Protein AF-R7LNU9-F1 (afdb_monomer_lite)

Foldseek 3Di:
DAQAWEWWWWDDPDQETEIFTFRPPDADVPFTFTWADPLSVVVVQVVPADQQWHWDQDPVQRWIWIFGHDPNHTPDIDIFHWDFHQYPVGTDTTTGRSVVPPTTHTHDCVVPVPDPRHHYDDPVVRVVVVVVPPDD

Secondary structure (DSSP, 8-state):
-PPPBEEEEEESSSSEEEEEEE-TT-EETTEE--EE-HHHHHHHHHHH--SSEEEEEETTTTEEEEEEEETTEEEEEEEEEEEEEEETTEEEEEEE-GGGT--BEEE-HHHHTTSTT-EEE-HHHHHHHHHHTT--

Sequence (136 aa):
MDKIQEKAYFNIGNSEYYEGYHIKDERWNGWARPYFEKCIAELFVNNFATKDFQIVYDKYTDCYICKTLENDIVTATDIAEKKIINTKEGAKKVYDFGSIGWTWDDYTLDEIKNRENIHIITPDKLIEKDSINLDY

Structure (mmCIF, N/CA/C/O backbone):
data_AF-R7LNU9-F1
#
_entry.id   AF-R7LNU9-F1
#
loop_
_atom_site.group_PDB
_atom_site.id
_atom_site.type_symbol
_atom_site.label_atom_id
_atom_site.label_alt_id
_atom_site.label_comp_id
_atom_site.label_asym_id
_atom_site.label_entity_id
_atom_site.label_seq_id
_atom_site.pdbx_PDB_ins_code
_atom_site.Cartn_x
_atom_site.Cartn_y
_atom_site.Cartn_z
_atom_site.occupancy
_atom_site.B_iso_or_equiv
_atom_site.auth_seq_id
_atom_site.auth_comp_id
_atom_site.auth_asym_id
_atom_site.auth_atom_id
_atom_site.pdbx_PDB_model_num
ATOM 1 N N . MET A 1 1 ? -14.697 18.001 3.447 1.00 52.56 1 MET A N 1
ATOM 2 C CA . MET A 1 1 ? -14.598 17.293 4.738 1.00 52.56 1 MET A CA 1
ATOM 3 C C . MET A 1 1 ? -13.669 16.129 4.478 1.00 52.56 1 MET A C 1
ATOM 5 O O . MET A 1 1 ? -13.987 15.346 3.588 1.00 52.56 1 MET A O 1
ATOM 9 N N . ASP A 1 2 ? -12.506 16.081 5.123 1.00 68.94 2 ASP A N 1
ATOM 10 C CA . ASP A 1 2 ? -11.585 14.960 4.922 1.00 68.94 2 ASP A CA 1
ATOM 11 C C . ASP A 1 2 ? -12.268 13.680 5.397 1.00 68.94 2 ASP A C 1
ATOM 13 O O . ASP A 1 2 ? -12.811 13.631 6.503 1.00 68.94 2 ASP A O 1
ATOM 17 N N . LYS A 1 3 ? -12.317 12.669 4.527 1.00 85.62 3 LYS A N 1
ATOM 18 C CA . LYS A 1 3 ? -12.900 11.373 4.878 1.00 85.62 3 LYS A CA 1
ATOM 19 C C . LYS A 1 3 ? -12.023 10.729 5.943 1.00 85.62 3 LYS A C 1
ATOM 21 O O . LYS A 1 3 ? -10.804 10.782 5.825 1.00 85.62 3 LYS A O 1
ATOM 26 N N . ILE A 1 4 ? -12.646 10.130 6.954 1.00 91.25 4 ILE A N 1
ATOM 27 C CA . ILE A 1 4 ? -11.931 9.330 7.948 1.00 91.25 4 ILE A CA 1
ATOM 28 C C . ILE A 1 4 ? -11.544 8.013 7.283 1.00 91.25 4 ILE A C 1
ATOM 30 O O . ILE A 1 4 ? -12.404 7.322 6.735 1.00 91.25 4 ILE A O 1
ATOM 34 N N . GLN A 1 5 ? -10.265 7.669 7.328 1.00 94.69 5 GLN A N 1
ATOM 35 C CA . GLN A 1 5 ? -9.772 6.390 6.845 1.00 94.69 5 GLN A CA 1
ATOM 36 C C . GLN A 1 5 ? -9.977 5.317 7.922 1.00 94.69 5 GLN A C 1
ATOM 38 O O . GLN A 1 5 ? -9.663 5.516 9.101 1.00 94.69 5 GLN A O 1
ATOM 43 N N . GLU A 1 6 ? -10.521 4.175 7.513 1.00 96.06 6 GLU A N 1
ATOM 44 C CA . GLU A 1 6 ? -10.746 3.017 8.374 1.00 96.06 6 GLU A CA 1
ATOM 45 C C . GLU A 1 6 ? -9.518 2.112 8.365 1.00 96.06 6 GLU A C 1
ATOM 47 O O . GLU A 1 6 ? -8.886 1.923 7.326 1.00 96.06 6 GLU A O 1
ATOM 52 N N . LYS A 1 7 ? -9.181 1.569 9.537 1.00 96.94 7 LYS A N 1
ATOM 53 C CA . LYS A 1 7 ? -8.153 0.538 9.673 1.00 96.94 7 LYS A CA 1
ATOM 54 C C . LYS A 1 7 ? -8.698 -0.785 9.141 1.00 96.94 7 LYS A C 1
ATOM 56 O O . LYS A 1 7 ? -9.815 -1.164 9.495 1.00 96.94 7 LYS A O 1
ATOM 61 N N . ALA A 1 8 ? -7.894 -1.489 8.357 1.00 97.12 8 ALA A N 1
ATOM 62 C CA . ALA A 1 8 ? -8.191 -2.829 7.869 1.00 97.12 8 ALA A CA 1
ATOM 63 C C . ALA A 1 8 ? -6.900 -3.643 7.706 1.00 97.12 8 ALA A C 1
ATOM 65 O O . ALA A 1 8 ? -5.791 -3.116 7.830 1.00 97.12 8 ALA A O 1
ATOM 66 N N . TYR A 1 9 ? -7.061 -4.933 7.432 1.00 96.62 9 TYR A N 1
ATOM 67 C CA . TYR A 1 9 ? -5.976 -5.861 7.144 1.00 96.62 9 TYR A CA 1
ATOM 68 C C . TYR A 1 9 ? -6.027 -6.258 5.678 1.00 96.62 9 TYR A C 1
ATOM 70 O O . TYR A 1 9 ? -7.010 -6.850 5.237 1.00 96.62 9 TYR A O 1
ATOM 78 N N . PHE A 1 10 ? -4.976 -5.933 4.933 1.00 96.06 10 PHE A N 1
ATOM 79 C CA . PHE A 1 10 ? -4.937 -6.122 3.491 1.00 96.06 10 PHE A CA 1
ATOM 80 C C . PHE A 1 10 ? -4.156 -7.374 3.106 1.00 96.06 10 PHE A C 1
ATOM 82 O O . PHE A 1 10 ? -3.124 -7.680 3.706 1.00 96.06 10 PHE A O 1
ATOM 89 N N . ASN A 1 11 ? -4.633 -8.078 2.084 1.00 93.25 11 ASN A N 1
ATOM 90 C CA . ASN A 1 11 ? -4.026 -9.298 1.564 1.00 93.25 11 ASN A CA 1
ATOM 91 C C . ASN A 1 11 ? -4.119 -9.335 0.033 1.00 93.25 11 ASN A C 1
ATOM 93 O O . ASN A 1 11 ? -5.080 -8.836 -0.551 1.00 93.25 11 ASN A O 1
ATOM 97 N N . ILE A 1 12 ? -3.121 -9.947 -0.607 1.00 88.81 12 ILE A N 1
ATOM 98 C CA . ILE A 1 12 ? -3.083 -10.160 -2.065 1.00 88.81 12 ILE A CA 1
ATOM 99 C C . ILE A 1 12 ? -2.799 -11.618 -2.422 1.00 88.81 12 ILE A C 1
ATOM 101 O O . ILE A 1 12 ? -2.005 -11.923 -3.308 1.00 88.81 12 ILE A O 1
ATOM 105 N N . GLY A 1 13 ? -3.446 -12.538 -1.704 1.00 83.62 13 GLY A N 1
ATOM 106 C CA . GLY A 1 13 ? -3.394 -13.972 -1.989 1.00 83.62 13 GLY A CA 1
ATOM 107 C C . GLY A 1 13 ? -2.210 -14.715 -1.366 1.00 83.62 13 GLY A C 1
ATOM 108 O O . GLY A 1 13 ? -1.943 -15.851 -1.752 1.00 83.62 13 GLY A O 1
ATOM 109 N N . ASN A 1 14 ? -1.505 -14.110 -0.405 1.00 84.38 14 ASN A N 1
ATOM 110 C CA . ASN A 1 14 ? -0.480 -14.781 0.403 1.00 84.38 14 ASN A CA 1
ATOM 111 C C . ASN A 1 14 ? -0.997 -15.077 1.831 1.00 84.38 14 ASN A C 1
ATOM 113 O O . ASN A 1 14 ? -2.167 -14.858 2.140 1.00 84.38 14 ASN A O 1
ATOM 117 N N . SER A 1 15 ? -0.149 -15.600 2.720 1.00 85.75 15 SER A N 1
ATOM 118 C CA . SER A 1 15 ? -0.516 -15.853 4.127 1.00 85.75 15 SER A CA 1
ATOM 119 C C . SER A 1 15 ? -0.453 -14.606 5.019 1.00 85.75 15 SER A C 1
ATOM 121 O O . SER A 1 15 ? -0.783 -14.683 6.205 1.00 85.75 15 SER A O 1
ATOM 123 N N . GLU A 1 16 ? 0.004 -13.472 4.487 1.00 90.81 16 GLU A N 1
ATOM 124 C CA . GLU A 1 16 ? 0.298 -12.260 5.248 1.00 90.81 16 GLU A CA 1
ATOM 125 C C . GLU A 1 16 ? -0.838 -11.241 5.138 1.00 90.81 16 GLU A C 1
ATOM 127 O O . GLU A 1 16 ? -1.375 -10.970 4.066 1.00 90.81 16 GLU A O 1
ATOM 132 N N . TYR A 1 17 ? -1.210 -10.671 6.277 1.00 94.12 17 TYR A N 1
ATOM 133 C CA . TYR A 1 17 ? -2.277 -9.689 6.395 1.00 94.12 17 TYR A CA 1
ATOM 134 C C . TYR A 1 17 ? -1.680 -8.421 6.986 1.00 94.12 17 TYR A C 1
ATOM 136 O O . TYR A 1 17 ? -1.311 -8.390 8.163 1.00 94.12 17 TYR A O 1
ATOM 144 N N . TYR A 1 18 ? -1.558 -7.393 6.157 1.00 95.12 18 TYR A N 1
ATO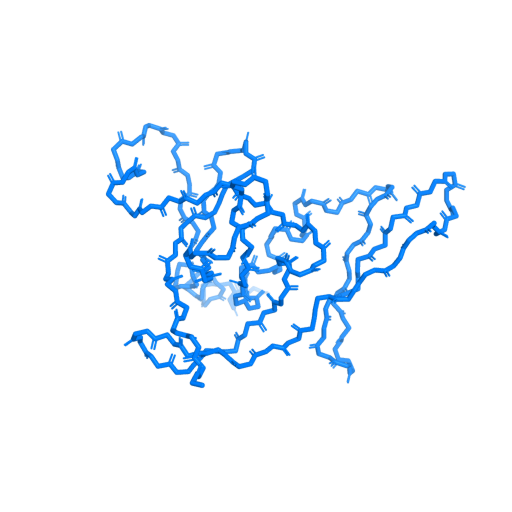M 145 C CA . TYR A 1 18 ? -0.854 -6.164 6.494 1.00 95.12 18 TYR A CA 1
ATOM 146 C C . TYR A 1 18 ? -1.834 -5.131 7.032 1.00 95.12 18 TYR A C 1
ATOM 148 O O . TYR A 1 18 ? -2.805 -4.787 6.359 1.00 95.12 18 TYR A O 1
ATOM 156 N N . GLU A 1 19 ? -1.591 -4.623 8.236 1.00 96.62 19 GLU A N 1
ATOM 157 C CA . GLU A 1 19 ? -2.374 -3.514 8.774 1.00 96.62 19 GLU A CA 1
ATOM 158 C C . GLU A 1 19 ? -2.149 -2.245 7.946 1.00 96.62 19 GLU A C 1
ATOM 160 O O . GLU A 1 19 ? -1.017 -1.836 7.683 1.00 96.62 19 GLU A O 1
ATOM 165 N N . GLY A 1 20 ? -3.238 -1.591 7.564 1.00 97.00 20 GLY A N 1
ATOM 166 C CA . GLY A 1 20 ? -3.193 -0.300 6.898 1.00 97.00 20 GLY A CA 1
ATOM 167 C C . GLY A 1 20 ? -4.512 0.439 7.039 1.00 97.00 20 GLY A C 1
ATOM 168 O O . GLY A 1 20 ? -5.356 0.110 7.876 1.00 97.00 20 GLY A O 1
ATOM 169 N N . TYR A 1 21 ? -4.717 1.403 6.153 1.00 97.50 21 TYR A N 1
ATOM 170 C CA . TYR A 1 21 ? -5.894 2.254 6.156 1.00 97.50 21 TYR A CA 1
ATOM 171 C C . TYR A 1 21 ? -6.502 2.370 4.762 1.00 97.50 21 TYR A C 1
ATOM 173 O O . TYR A 1 21 ? -5.791 2.291 3.771 1.00 97.50 21 TYR A O 1
ATOM 181 N N . HIS A 1 22 ? -7.804 2.602 4.656 1.00 96.56 22 HIS A N 1
ATOM 182 C CA . HIS A 1 22 ? -8.459 2.902 3.380 1.00 96.56 22 HIS A CA 1
ATOM 183 C C . HIS A 1 22 ? -9.710 3.753 3.587 1.00 96.56 22 HIS A C 1
ATOM 185 O O . HIS A 1 22 ? -10.217 3.900 4.700 1.00 96.56 22 HIS A O 1
ATOM 191 N N . ILE A 1 23 ? -10.231 4.312 2.500 1.00 94.88 23 ILE A N 1
ATOM 192 C CA . ILE A 1 23 ? -11.573 4.889 2.486 1.00 94.88 23 ILE A CA 1
ATOM 193 C C . ILE A 1 23 ? -12.529 3.768 2.071 1.00 94.88 23 ILE A C 1
ATOM 195 O O . ILE A 1 23 ? -12.493 3.323 0.926 1.00 94.88 23 ILE A O 1
ATOM 199 N N . LYS A 1 24 ? -13.378 3.306 2.994 1.00 91.44 24 LYS A N 1
ATOM 200 C CA . LYS A 1 24 ? -14.216 2.106 2.822 1.00 91.44 24 LYS A CA 1
ATOM 201 C C . LYS A 1 24 ? -15.067 2.094 1.549 1.00 91.44 24 LYS A C 1
ATOM 203 O O . LYS A 1 24 ? -15.180 1.055 0.896 1.00 91.44 24 LYS A O 1
ATOM 208 N N . ASP A 1 25 ? -15.610 3.257 1.199 1.00 91.25 25 ASP A N 1
ATOM 209 C CA . ASP A 1 25 ? -16.494 3.441 0.044 1.00 91.25 25 ASP A CA 1
ATOM 210 C C . ASP A 1 25 ? -15.739 3.767 -1.259 1.00 91.25 25 ASP A C 1
ATOM 212 O O . ASP A 1 25 ? -16.347 3.816 -2.327 1.00 91.25 25 ASP A O 1
ATOM 216 N N . GLU A 1 26 ? -14.422 3.999 -1.210 1.00 92.81 26 GLU A N 1
ATOM 217 C CA . GLU A 1 26 ? -13.603 4.254 -2.402 1.00 92.81 26 GLU A CA 1
ATOM 218 C C . GLU A 1 26 ? -12.814 3.010 -2.787 1.00 92.81 26 GLU A C 1
ATOM 220 O O . GLU A 1 26 ? -11.684 2.775 -2.352 1.00 92.81 26 GLU A O 1
ATOM 225 N N . ARG A 1 27 ? -13.434 2.219 -3.656 1.00 94.25 27 ARG A N 1
ATOM 226 C CA . ARG A 1 27 ? -12.883 0.969 -4.171 1.00 94.25 27 ARG A CA 1
ATOM 227 C C . ARG A 1 27 ? -12.612 1.064 -5.661 1.00 94.25 27 ARG A C 1
ATOM 229 O O . ARG A 1 27 ? -13.290 1.794 -6.382 1.00 94.25 27 ARG A O 1
ATOM 236 N N . TRP A 1 28 ? -11.647 0.286 -6.126 1.00 93.44 28 TRP A N 1
ATOM 237 C CA . TRP A 1 28 ? -11.379 0.092 -7.545 1.00 93.44 28 TRP A CA 1
ATOM 238 C C . TRP A 1 28 ? -11.821 -1.314 -7.929 1.00 93.44 28 TRP A C 1
ATOM 240 O O . TRP A 1 28 ? -11.258 -2.284 -7.436 1.00 93.44 28 TRP A O 1
ATOM 250 N N . ASN A 1 29 ? -12.864 -1.438 -8.754 1.00 92.69 29 ASN A N 1
ATOM 251 C CA . ASN A 1 29 ? -13.430 -2.736 -9.155 1.00 92.69 29 ASN A CA 1
ATOM 252 C C . ASN A 1 29 ? -13.745 -3.686 -7.975 1.00 92.69 29 ASN A C 1
ATOM 254 O O . ASN A 1 29 ? -13.641 -4.900 -8.101 1.00 92.69 29 ASN A O 1
ATOM 258 N N . GLY A 1 30 ? -14.145 -3.129 -6.826 1.00 93.19 30 GLY A N 1
ATOM 259 C CA . GLY A 1 30 ? -14.454 -3.888 -5.606 1.00 93.19 30 GLY A CA 1
ATOM 260 C C . GLY A 1 30 ? -13.278 -4.060 -4.639 1.00 93.19 30 GLY A C 1
ATOM 261 O O . GLY A 1 30 ? -13.509 -4.317 -3.458 1.00 93.19 30 GLY A O 1
ATOM 262 N N . TRP A 1 31 ? -12.045 -3.813 -5.076 1.00 95.56 31 TRP A N 1
ATOM 263 C CA . TRP A 1 31 ? -10.855 -3.896 -4.229 1.00 95.56 31 TRP A CA 1
ATOM 264 C C . TRP A 1 31 ? -10.580 -2.598 -3.478 1.00 95.56 31 TRP A C 1
ATOM 266 O O . TRP A 1 31 ? -10.859 -1.495 -3.963 1.00 95.56 31 TRP A O 1
ATOM 276 N N . ALA A 1 32 ? -10.023 -2.728 -2.279 1.00 96.56 32 ALA A N 1
ATOM 277 C CA . ALA A 1 32 ? -9.666 -1.590 -1.455 1.00 96.56 32 ALA A CA 1
ATOM 278 C C . ALA A 1 32 ? -8.418 -0.880 -1.989 1.00 96.56 32 ALA A C 1
ATOM 280 O O . ALA A 1 32 ? -7.567 -1.480 -2.641 1.00 96.56 32 ALA A O 1
ATOM 281 N N . ARG A 1 33 ? -8.313 0.417 -1.689 1.00 96.25 33 ARG A N 1
ATOM 282 C CA . ARG A 1 33 ? -7.184 1.283 -2.050 1.00 96.25 33 ARG A CA 1
ATOM 283 C C . ARG A 1 33 ? -6.411 1.644 -0.776 1.00 96.25 33 ARG A C 1
ATOM 285 O O . ARG A 1 33 ? -6.798 2.600 -0.099 1.00 96.25 33 ARG A O 1
ATOM 292 N N . PRO A 1 34 ? -5.394 0.852 -0.402 1.00 96.69 34 PRO A N 1
ATOM 293 C CA . PRO A 1 34 ? -4.740 0.962 0.887 1.00 96.69 34 PRO A CA 1
ATOM 294 C C . PRO A 1 34 ? -3.734 2.114 0.969 1.00 96.69 34 PRO A C 1
ATOM 296 O O . PRO A 1 34 ? -3.050 2.475 0.009 1.00 96.69 34 PRO A O 1
ATOM 299 N N . TYR A 1 35 ? -3.598 2.612 2.188 1.00 97.12 35 TYR A N 1
ATOM 300 C CA . TYR A 1 35 ? -2.524 3.454 2.676 1.00 97.12 35 TYR A CA 1
ATOM 301 C C . TYR A 1 35 ? -1.768 2.693 3.760 1.00 97.12 35 TYR A C 1
ATOM 303 O O . TYR A 1 35 ? -2.390 2.115 4.655 1.00 97.12 35 TYR A O 1
ATOM 311 N N . PHE A 1 36 ? -0.441 2.748 3.737 1.00 96.88 36 PHE A N 1
ATOM 312 C CA . PHE A 1 36 ? 0.386 2.010 4.693 1.00 96.88 36 PHE A CA 1
ATOM 313 C C . PHE A 1 36 ? 1.342 2.920 5.454 1.00 96.88 36 PHE A C 1
ATOM 315 O O . PHE A 1 36 ? 1.911 3.853 4.886 1.00 96.88 36 PHE A O 1
ATOM 322 N N . GLU A 1 37 ? 1.539 2.644 6.743 1.00 96.56 37 GLU A N 1
ATOM 323 C CA . GLU A 1 37 ? 2.647 3.230 7.502 1.00 96.56 37 GLU A CA 1
ATOM 324 C C . GLU A 1 37 ? 3.993 2.717 6.961 1.00 96.56 37 GLU A C 1
ATOM 326 O O . GLU A 1 37 ? 4.065 1.646 6.355 1.00 96.56 37 GLU A O 1
ATOM 331 N N . LYS A 1 38 ? 5.075 3.479 7.181 1.00 95.19 38 LYS A N 1
ATOM 332 C CA . LYS A 1 38 ? 6.391 3.196 6.579 1.00 95.19 38 LYS A CA 1
ATOM 333 C C . LYS A 1 38 ? 6.888 1.773 6.857 1.00 95.19 38 LYS A C 1
ATOM 335 O O . LYS A 1 38 ? 7.301 1.094 5.928 1.00 95.19 38 LYS A O 1
ATOM 340 N N . CYS A 1 39 ? 6.812 1.326 8.110 1.00 93.06 39 CYS A N 1
ATOM 341 C CA . CYS A 1 39 ? 7.298 0.007 8.519 1.00 93.06 39 CYS A CA 1
ATOM 342 C C . CYS A 1 39 ? 6.555 -1.141 7.817 1.00 93.06 39 CYS A C 1
ATOM 344 O O . CYS A 1 39 ? 7.160 -2.146 7.463 1.00 93.06 39 CYS A O 1
ATOM 346 N N . ILE A 1 40 ? 5.254 -0.975 7.561 1.00 94.81 40 ILE A N 1
ATOM 347 C CA . ILE A 1 40 ? 4.460 -1.942 6.799 1.00 94.81 40 ILE A CA 1
ATOM 348 C C . ILE A 1 40 ? 4.849 -1.893 5.320 1.00 94.81 40 ILE A C 1
ATOM 350 O O . ILE A 1 40 ? 5.070 -2.940 4.713 1.00 94.81 40 ILE A O 1
ATOM 354 N N . ALA A 1 41 ? 4.982 -0.684 4.762 1.00 93.75 41 ALA A N 1
ATOM 355 C CA . ALA A 1 41 ? 5.410 -0.481 3.381 1.00 93.75 41 ALA A CA 1
ATOM 356 C C . ALA A 1 41 ? 6.770 -1.126 3.092 1.00 93.75 41 ALA A C 1
ATOM 358 O O . ALA A 1 41 ? 6.907 -1.833 2.101 1.00 93.75 41 ALA A O 1
ATOM 359 N N . GLU A 1 42 ? 7.757 -0.955 3.971 1.00 91.56 42 GLU A N 1
ATOM 360 C CA . GLU A 1 42 ? 9.091 -1.549 3.812 1.00 91.56 42 GLU A CA 1
ATOM 361 C C . GLU A 1 42 ? 9.061 -3.081 3.749 1.00 91.56 42 GLU A C 1
ATOM 363 O O . GLU A 1 42 ? 9.795 -3.665 2.952 1.00 91.56 42 GLU A O 1
ATOM 368 N N . LEU A 1 43 ? 8.191 -3.740 4.519 1.00 88.88 43 LEU A N 1
ATOM 369 C CA . LEU A 1 43 ? 8.085 -5.200 4.494 1.00 88.88 43 LEU A CA 1
ATOM 370 C C . LEU A 1 43 ? 7.572 -5.722 3.163 1.00 88.88 43 LEU A C 1
ATOM 372 O O . LEU A 1 43 ? 8.213 -6.568 2.540 1.00 88.88 43 LEU A O 1
ATOM 376 N N . PHE A 1 44 ? 6.417 -5.231 2.718 1.00 82.75 44 PHE A N 1
ATOM 377 C CA . PHE A 1 44 ? 5.833 -5.779 1.504 1.00 82.75 44 PHE A CA 1
ATOM 378 C C . PHE A 1 44 ? 6.599 -5.319 0.261 1.00 82.75 44 PHE A C 1
ATOM 380 O O . PHE A 1 44 ? 6.697 -6.075 -0.697 1.00 82.75 44 PHE A O 1
ATOM 387 N N . VAL A 1 45 ? 7.216 -4.132 0.274 1.00 87.00 45 VAL A N 1
ATOM 388 C CA . VAL A 1 45 ? 8.101 -3.690 -0.814 1.00 87.00 45 VAL A CA 1
ATOM 389 C C . VAL A 1 45 ? 9.226 -4.696 -1.048 1.00 87.00 45 VAL A C 1
ATOM 391 O O . VAL A 1 45 ? 9.478 -5.061 -2.195 1.00 87.00 45 VAL A O 1
ATOM 394 N N . ASN A 1 46 ? 9.840 -5.211 0.020 1.00 81.69 46 ASN A N 1
ATOM 395 C CA . ASN A 1 46 ? 10.865 -6.247 -0.094 1.00 81.69 46 ASN A CA 1
ATOM 396 C C . ASN A 1 46 ? 10.306 -7.577 -0.625 1.00 81.69 46 ASN A C 1
ATOM 398 O O . ASN A 1 46 ? 10.995 -8.271 -1.367 1.00 81.69 46 ASN A O 1
ATOM 402 N N . ASN A 1 47 ? 9.063 -7.919 -0.277 1.00 83.62 47 ASN A N 1
ATOM 403 C CA . ASN A 1 47 ? 8.426 -9.167 -0.704 1.00 83.62 47 ASN A CA 1
ATOM 404 C C . ASN A 1 47 ? 7.925 -9.132 -2.159 1.00 83.62 47 ASN A C 1
ATOM 406 O O . ASN A 1 47 ? 7.874 -10.176 -2.808 1.00 83.62 47 ASN A O 1
ATOM 410 N N . PHE A 1 48 ? 7.535 -7.959 -2.666 1.00 85.19 48 PHE A N 1
ATOM 411 C CA . PHE A 1 48 ? 6.919 -7.798 -3.990 1.00 85.19 48 PHE A CA 1
ATOM 412 C C . PHE A 1 48 ? 7.855 -7.219 -5.052 1.00 85.19 48 PHE A C 1
ATOM 414 O O . PHE A 1 48 ? 7.517 -7.248 -6.236 1.00 85.19 48 PHE A O 1
ATOM 421 N N . ALA A 1 49 ? 9.030 -6.716 -4.670 1.00 88.12 49 ALA A N 1
ATOM 422 C CA . ALA A 1 49 ? 10.042 -6.315 -5.634 1.00 88.12 49 ALA A CA 1
ATOM 423 C C . ALA A 1 49 ? 10.577 -7.539 -6.400 1.00 88.12 49 ALA A C 1
ATOM 425 O O . ALA A 1 49 ? 11.038 -8.523 -5.824 1.00 88.12 49 ALA A O 1
ATOM 426 N N . THR A 1 50 ? 10.547 -7.458 -7.725 1.00 90.69 50 THR A N 1
ATOM 427 C CA . THR A 1 50 ? 11.074 -8.463 -8.651 1.00 90.69 50 THR A CA 1
ATOM 428 C C . THR A 1 50 ? 12.005 -7.802 -9.669 1.00 90.69 50 THR A C 1
ATOM 430 O O . THR A 1 50 ? 12.214 -6.587 -9.651 1.00 90.69 50 THR A O 1
ATOM 433 N N . LYS A 1 51 ? 12.580 -8.592 -10.585 1.00 90.50 51 LYS A N 1
ATOM 434 C CA . LYS A 1 51 ? 13.388 -8.047 -11.687 1.00 90.50 51 LYS A CA 1
ATOM 435 C C . LYS A 1 51 ? 12.576 -7.068 -12.550 1.00 90.50 51 LYS A C 1
ATOM 437 O O . LYS A 1 51 ? 13.069 -5.986 -12.864 1.00 90.50 51 LYS A O 1
ATOM 442 N N . ASP A 1 52 ? 11.346 -7.452 -12.879 1.00 93.88 52 ASP A N 1
ATOM 443 C CA . ASP A 1 52 ? 10.471 -6.722 -13.802 1.00 93.88 52 ASP A CA 1
ATOM 444 C C . ASP A 1 52 ? 9.619 -5.664 -13.087 1.00 93.88 52 ASP A C 1
ATOM 446 O O . ASP A 1 52 ? 8.948 -4.851 -13.720 1.00 93.88 52 ASP A O 1
ATOM 450 N N . PHE A 1 53 ? 9.657 -5.641 -11.755 1.00 92.31 53 PHE A N 1
ATOM 451 C CA . PHE A 1 53 ? 8.903 -4.691 -10.959 1.00 92.31 53 PHE A CA 1
ATOM 452 C C . PHE A 1 53 ? 9.695 -4.247 -9.733 1.00 92.31 53 PHE A C 1
ATOM 454 O O . PHE A 1 53 ? 9.827 -4.973 -8.752 1.00 92.31 53 PHE A O 1
ATOM 461 N N . GLN A 1 54 ? 10.247 -3.042 -9.797 1.00 93.88 54 GLN A N 1
ATOM 462 C CA . GLN A 1 54 ? 11.144 -2.509 -8.779 1.00 93.88 54 GLN A CA 1
ATOM 463 C C . GLN A 1 54 ? 10.425 -1.474 -7.931 1.00 93.88 54 GLN A C 1
ATOM 465 O O . GLN A 1 54 ? 9.727 -0.613 -8.459 1.00 93.88 54 GLN A O 1
ATOM 470 N N . ILE A 1 55 ? 10.649 -1.500 -6.622 1.00 93.88 55 ILE A N 1
ATOM 471 C CA . ILE A 1 55 ? 10.094 -0.502 -5.712 1.00 93.88 55 ILE A CA 1
ATOM 472 C C . ILE A 1 55 ? 11.215 -0.016 -4.808 1.00 93.88 55 ILE A C 1
ATOM 474 O O . ILE A 1 55 ? 11.887 -0.811 -4.155 1.00 93.88 55 ILE A O 1
ATOM 478 N N . VAL A 1 56 ? 11.441 1.294 -4.791 1.00 92.69 56 VAL A N 1
ATOM 479 C CA . VAL A 1 56 ? 12.545 1.904 -4.045 1.00 92.69 56 VAL A CA 1
ATOM 480 C C . VAL A 1 56 ? 12.022 3.083 -3.246 1.00 92.69 56 VAL A C 1
ATOM 482 O O . VAL A 1 56 ? 11.306 3.930 -3.776 1.00 92.69 56 VAL A O 1
ATOM 485 N N . TYR A 1 57 ? 12.403 3.156 -1.974 1.00 95.00 57 TYR A N 1
ATOM 486 C CA . TYR A 1 57 ? 12.136 4.329 -1.151 1.00 95.00 57 TYR A CA 1
ATOM 487 C C . TYR A 1 57 ? 13.143 5.443 -1.458 1.00 95.00 57 TYR A C 1
ATOM 489 O O . TYR A 1 57 ? 14.355 5.249 -1.317 1.00 95.00 57 TYR A O 1
ATOM 497 N N . ASP A 1 58 ? 12.650 6.622 -1.833 1.00 95.38 58 ASP A N 1
ATOM 498 C CA . ASP A 1 58 ? 13.470 7.822 -1.975 1.00 95.38 58 ASP A CA 1
ATOM 499 C C . ASP A 1 58 ? 13.404 8.670 -0.700 1.00 95.38 58 ASP A C 1
ATOM 501 O O . ASP A 1 58 ? 12.418 9.347 -0.405 1.00 95.38 58 ASP A O 1
ATOM 505 N N . LYS A 1 59 ? 14.507 8.677 0.051 1.00 93.88 59 LYS A N 1
ATOM 506 C CA . LYS A 1 59 ? 14.635 9.452 1.291 1.00 93.88 59 LYS A CA 1
ATOM 507 C C . LYS A 1 59 ? 14.627 10.970 1.084 1.00 93.88 59 LYS A C 1
ATOM 509 O O . LYS A 1 59 ? 14.378 11.688 2.048 1.00 93.88 59 LYS A O 1
ATOM 514 N N . TYR A 1 60 ? 14.951 11.467 -0.113 1.00 94.19 60 TYR A N 1
ATOM 515 C CA . TYR A 1 60 ? 15.034 12.909 -0.372 1.00 94.19 60 TYR A CA 1
ATOM 516 C C . TYR A 1 60 ? 13.656 13.522 -0.603 1.00 94.19 60 TYR A C 1
ATOM 518 O O . TYR A 1 60 ? 13.405 14.646 -0.170 1.00 94.19 60 TYR A O 1
ATOM 526 N N . THR A 1 61 ? 12.764 12.773 -1.249 1.00 93.19 61 THR A N 1
ATOM 527 C CA . THR A 1 61 ? 11.381 13.190 -1.516 1.00 93.19 61 THR A CA 1
ATOM 528 C C . THR A 1 61 ? 10.356 12.537 -0.581 1.00 93.19 61 THR A C 1
ATOM 530 O O . THR A 1 61 ? 9.205 12.963 -0.557 1.00 93.19 61 THR A O 1
ATOM 533 N N . ASP A 1 62 ? 10.778 11.583 0.262 1.00 95.81 62 ASP A N 1
ATOM 534 C CA . ASP A 1 62 ? 9.946 10.876 1.250 1.00 95.81 62 ASP A CA 1
ATOM 535 C C . ASP A 1 62 ? 8.742 10.185 0.583 1.00 95.81 62 ASP A C 1
ATOM 537 O O . ASP A 1 62 ? 7.592 10.379 0.986 1.00 95.81 62 ASP A O 1
ATOM 541 N N . CYS A 1 63 ? 9.019 9.395 -0.460 1.00 96.38 63 CYS A N 1
ATOM 542 C CA . CYS A 1 63 ? 8.042 8.629 -1.241 1.00 96.38 63 CYS A CA 1
ATOM 543 C C . CYS A 1 63 ? 8.604 7.261 -1.670 1.00 96.38 63 CYS A C 1
ATOM 545 O O . CYS A 1 63 ? 9.803 6.999 -1.538 1.00 96.38 63 CYS A O 1
ATOM 547 N N . TYR A 1 64 ? 7.744 6.392 -2.205 1.00 96.62 64 TYR A N 1
ATOM 548 C CA . TYR A 1 64 ? 8.182 5.182 -2.908 1.00 96.62 64 TYR A CA 1
ATOM 549 C C . TYR A 1 64 ? 8.024 5.358 -4.414 1.00 96.62 64 TYR A C 1
ATOM 551 O O . TYR A 1 64 ? 6.969 5.777 -4.889 1.00 96.62 64 TYR A O 1
ATOM 559 N N . ILE A 1 65 ? 9.062 4.988 -5.156 1.00 95.94 65 ILE A N 1
ATOM 560 C CA . ILE A 1 65 ? 9.086 4.973 -6.616 1.00 95.94 65 ILE A CA 1
ATOM 561 C C . ILE A 1 65 ? 8.917 3.521 -7.062 1.00 95.94 65 ILE A C 1
ATOM 563 O O . ILE A 1 65 ? 9.800 2.696 -6.819 1.00 95.94 65 ILE A O 1
ATOM 567 N N . CYS A 1 66 ? 7.797 3.222 -7.713 1.00 95.38 66 CYS A N 1
ATOM 568 C CA . CYS A 1 66 ? 7.486 1.916 -8.287 1.00 95.38 66 CYS A CA 1
ATOM 569 C C . CYS A 1 66 ? 7.753 1.962 -9.793 1.00 95.38 66 CYS A C 1
ATOM 571 O O . CYS A 1 66 ? 7.263 2.856 -10.477 1.00 95.38 66 CYS A O 1
ATOM 573 N N . LYS A 1 67 ? 8.534 1.025 -10.323 1.00 95.75 67 LYS A N 1
ATOM 574 C CA . LYS A 1 67 ? 8.887 0.946 -11.742 1.00 95.75 67 LYS A CA 1
ATOM 575 C C . LYS A 1 67 ? 8.496 -0.409 -12.291 1.00 95.75 67 LYS A C 1
ATOM 577 O O . LYS A 1 67 ? 8.878 -1.427 -11.722 1.00 95.75 67 LYS A O 1
ATOM 582 N N . THR A 1 68 ? 7.828 -0.399 -13.435 1.00 95.44 68 THR A N 1
ATOM 583 C CA . THR A 1 68 ? 7.605 -1.605 -14.237 1.00 95.44 68 THR A CA 1
ATOM 584 C C . THR A 1 68 ? 8.622 -1.624 -15.366 1.00 95.44 68 THR A C 1
ATOM 586 O O . THR A 1 68 ? 8.860 -0.592 -16.003 1.00 95.44 68 THR A O 1
ATOM 589 N N . LEU A 1 69 ? 9.256 -2.773 -15.571 1.00 96.31 69 LEU A N 1
ATOM 590 C CA . LEU A 1 69 ? 10.278 -2.984 -16.580 1.00 96.31 69 LEU A CA 1
ATOM 591 C C . LEU A 1 69 ? 9.841 -4.092 -17.538 1.00 96.31 69 LEU A C 1
ATOM 593 O O . LEU A 1 69 ? 9.349 -5.134 -17.120 1.00 96.31 69 LEU A O 1
ATOM 597 N N . GLU A 1 70 ? 10.099 -3.888 -18.825 1.00 95.94 70 GLU A N 1
ATOM 598 C CA . GLU A 1 70 ? 10.008 -4.924 -19.853 1.00 95.94 70 GLU A CA 1
ATOM 599 C C . GLU A 1 70 ? 11.354 -4.994 -20.573 1.00 95.94 70 GLU A C 1
ATOM 601 O O . GLU A 1 70 ? 11.835 -3.990 -21.099 1.00 95.94 70 GLU A O 1
ATOM 606 N N . ASN A 1 71 ? 11.990 -6.169 -20.586 1.00 93.88 71 ASN A N 1
ATOM 607 C CA . ASN A 1 71 ? 13.329 -6.357 -21.163 1.00 93.88 71 ASN A CA 1
ATOM 608 C C . ASN A 1 71 ? 14.366 -5.347 -20.631 1.00 93.88 71 ASN A C 1
ATOM 610 O O . ASN A 1 71 ? 15.122 -4.759 -21.402 1.00 93.88 71 ASN A O 1
ATOM 614 N N . ASP A 1 72 ? 14.376 -5.133 -19.311 1.00 93.19 72 ASP A N 1
ATOM 615 C CA . ASP A 1 72 ? 15.272 -4.199 -18.612 1.00 93.19 72 ASP A CA 1
ATOM 616 C C . ASP A 1 72 ? 15.072 -2.706 -18.982 1.00 93.19 72 ASP A C 1
ATOM 618 O O . ASP A 1 72 ? 15.863 -1.847 -18.583 1.00 93.19 72 ASP A O 1
ATOM 622 N N . ILE A 1 73 ? 13.986 -2.365 -19.686 1.00 95.50 73 ILE A N 1
ATOM 623 C CA . ILE A 1 73 ? 13.589 -0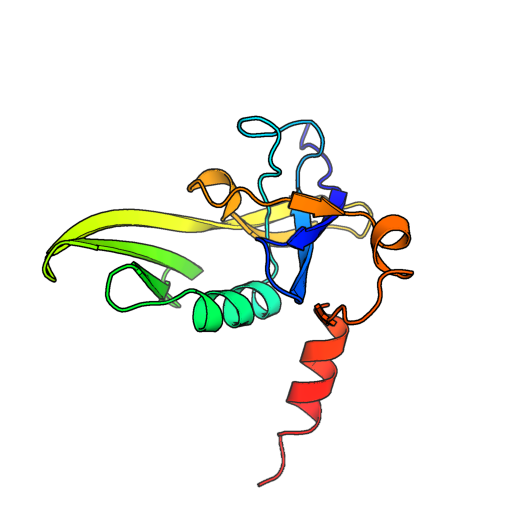.989 -20.016 1.00 95.50 73 ILE A CA 1
ATOM 624 C C . ILE A 1 73 ? 12.397 -0.589 -19.150 1.00 95.50 73 ILE A C 1
ATOM 626 O O . ILE A 1 73 ? 11.402 -1.303 -19.093 1.00 95.50 73 ILE A O 1
ATOM 630 N N . VAL A 1 74 ? 12.473 0.576 -18.502 1.00 96.56 74 VAL A N 1
ATOM 631 C CA . VAL A 1 74 ? 11.360 1.121 -17.709 1.00 96.56 74 VAL A CA 1
ATOM 632 C C . VAL A 1 74 ? 10.210 1.517 -18.637 1.00 96.56 74 VAL A C 1
ATOM 634 O O . VAL A 1 74 ? 10.366 2.418 -19.461 1.00 96.56 74 VAL A O 1
ATOM 637 N N . THR A 1 75 ? 9.056 0.871 -18.479 1.00 97.00 75 THR A N 1
ATOM 638 C CA . THR A 1 75 ? 7.833 1.138 -19.255 1.00 97.00 75 THR A CA 1
ATOM 639 C C . THR A 1 75 ? 6.818 1.975 -18.482 1.00 97.00 75 THR A C 1
ATOM 641 O O . THR A 1 75 ? 6.056 2.724 -19.091 1.00 97.00 75 THR A O 1
ATOM 644 N N . ALA A 1 76 ? 6.839 1.911 -17.148 1.00 96.44 76 ALA A N 1
ATOM 645 C CA . ALA A 1 76 ? 5.992 2.723 -16.279 1.00 96.44 76 ALA A CA 1
ATOM 646 C C . ALA A 1 76 ? 6.731 3.140 -15.003 1.00 96.44 76 ALA A C 1
ATOM 648 O O . ALA A 1 76 ? 7.640 2.453 -14.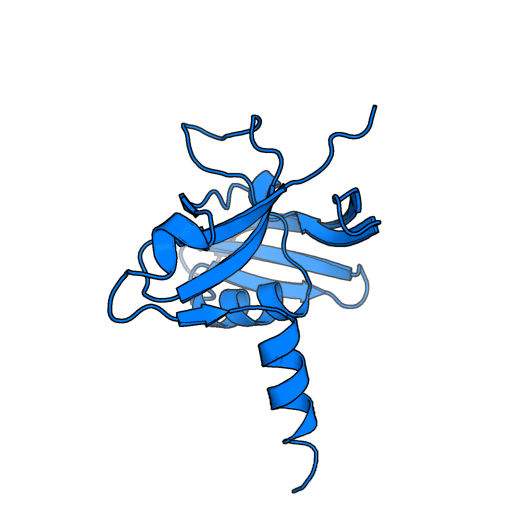528 1.00 96.44 76 ALA A O 1
ATOM 649 N N . THR A 1 77 ? 6.347 4.286 -14.445 1.00 96.44 77 THR A N 1
ATOM 650 C CA . THR A 1 77 ? 6.824 4.758 -13.144 1.00 96.44 77 THR A CA 1
ATOM 651 C C . THR A 1 77 ? 5.677 5.410 -12.394 1.00 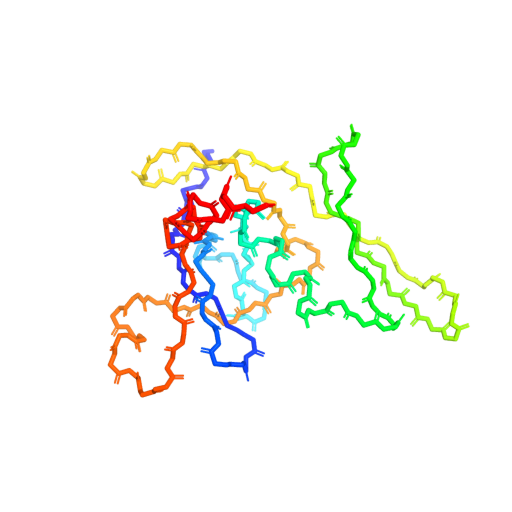96.44 77 THR A C 1
ATOM 653 O O . THR A 1 77 ? 5.101 6.382 -12.875 1.00 96.44 77 THR A O 1
ATOM 656 N N . ASP A 1 78 ? 5.414 4.901 -11.199 1.00 96.62 78 ASP A N 1
ATOM 657 C CA . ASP A 1 78 ? 4.388 5.385 -10.291 1.00 96.62 78 ASP A CA 1
ATOM 658 C C . ASP A 1 78 ? 5.017 5.822 -8.968 1.00 96.62 78 ASP A C 1
ATOM 660 O O . ASP A 1 78 ? 6.044 5.290 -8.534 1.00 96.62 78 ASP A O 1
ATOM 664 N N . ILE A 1 79 ? 4.398 6.804 -8.315 1.00 96.88 79 ILE A N 1
ATOM 665 C CA . ILE A 1 79 ? 4.903 7.381 -7.069 1.00 96.88 79 ILE A CA 1
ATOM 666 C C . ILE A 1 79 ? 3.846 7.216 -5.981 1.00 96.88 79 ILE A C 1
ATOM 668 O O . ILE A 1 79 ? 2.786 7.840 -6.035 1.00 96.88 79 ILE A O 1
ATOM 672 N N . ALA A 1 80 ? 4.152 6.410 -4.965 1.00 96.88 80 ALA A N 1
ATOM 673 C CA . ALA A 1 80 ? 3.359 6.365 -3.743 1.00 96.88 80 ALA A CA 1
ATOM 674 C C . ALA A 1 80 ? 3.836 7.485 -2.810 1.00 96.88 80 ALA A C 1
ATOM 676 O O . ALA A 1 80 ? 4.834 7.361 -2.088 1.00 96.88 80 ALA A O 1
ATOM 677 N N . GLU A 1 81 ? 3.135 8.614 -2.863 1.00 96.50 81 GLU A N 1
ATOM 678 C CA . GLU A 1 81 ? 3.446 9.790 -2.056 1.00 96.50 81 GLU A CA 1
ATOM 679 C C . GLU A 1 81 ? 3.096 9.579 -0.582 1.00 96.50 81 GLU A C 1
ATOM 681 O O . GLU A 1 81 ? 2.102 8.931 -0.233 1.00 96.50 81 GLU A O 1
ATOM 686 N N . LYS A 1 82 ? 3.881 10.204 0.299 1.00 96.88 82 LYS A N 1
ATOM 687 C CA . LYS A 1 82 ? 3.494 10.372 1.697 1.00 96.88 82 LYS A CA 1
ATOM 688 C C . LYS A 1 82 ? 2.232 11.227 1.800 1.00 96.88 82 LYS A C 1
ATOM 690 O O . LYS A 1 82 ? 2.165 12.322 1.245 1.00 96.88 82 LYS A O 1
ATOM 695 N N . LYS A 1 83 ? 1.305 10.810 2.659 1.00 95.81 83 LYS A N 1
ATOM 696 C CA . LYS A 1 83 ? 0.141 11.592 3.081 1.00 95.81 83 LYS A CA 1
ATOM 697 C C . LYS A 1 83 ? -0.022 11.591 4.595 1.00 95.81 83 LYS A C 1
ATOM 699 O O . LYS A 1 83 ? 0.407 10.670 5.288 1.00 95.81 83 LYS A O 1
ATOM 704 N N . ILE A 1 84 ? -0.656 12.648 5.095 1.00 96.62 84 ILE A N 1
ATOM 705 C CA . ILE A 1 84 ? -1.242 12.661 6.434 1.00 96.62 84 ILE A CA 1
ATOM 706 C C . ILE A 1 84 ? -2.732 12.379 6.263 1.00 96.62 84 ILE A C 1
ATOM 708 O O . ILE A 1 84 ? -3.413 13.110 5.547 1.00 96.62 84 ILE A O 1
ATOM 712 N N . ILE A 1 85 ? -3.215 11.307 6.883 1.00 95.38 85 ILE A N 1
ATOM 713 C CA . ILE A 1 85 ? -4.619 10.885 6.838 1.00 95.38 85 ILE A CA 1
ATOM 714 C C . ILE A 1 85 ? -5.252 11.001 8.224 1.00 95.38 85 ILE A C 1
ATOM 716 O O . ILE A 1 85 ? -4.547 10.927 9.231 1.00 95.38 85 ILE A O 1
ATOM 720 N N . ASN A 1 86 ? -6.575 11.155 8.285 1.00 95.44 86 ASN A N 1
ATOM 721 C CA . ASN A 1 86 ? -7.311 11.238 9.543 1.00 95.44 86 ASN A CA 1
ATOM 722 C C . ASN A 1 86 ? -7.951 9.886 9.850 1.00 95.44 86 ASN A C 1
ATOM 724 O O . ASN A 1 86 ? -8.808 9.410 9.113 1.00 95.44 86 ASN A O 1
ATOM 728 N N . THR A 1 87 ? -7.572 9.279 10.966 1.00 94.50 87 THR A N 1
ATOM 729 C CA . THR A 1 87 ? -8.135 8.002 11.421 1.00 94.50 87 THR A CA 1
ATOM 730 C C . THR A 1 87 ? -8.920 8.212 12.713 1.00 94.50 87 THR A C 1
ATOM 732 O O . THR A 1 87 ? -8.825 9.263 13.351 1.00 94.50 87 THR A O 1
ATOM 735 N N . LYS A 1 88 ? -9.669 7.195 13.153 1.00 92.31 88 LYS A N 1
ATOM 736 C CA . LYS A 1 88 ? -10.322 7.219 14.476 1.00 92.31 88 LYS A CA 1
ATOM 737 C C . LYS A 1 88 ? -9.319 7.335 15.637 1.00 92.31 88 LYS A C 1
ATOM 739 O O . LYS A 1 88 ? -9.695 7.791 16.709 1.00 92.31 88 LYS A O 1
ATOM 744 N N . GLU A 1 89 ? -8.065 6.943 15.413 1.00 90.88 89 GLU A N 1
ATOM 745 C CA . GLU A 1 89 ? -6.965 6.984 16.388 1.00 90.88 89 GLU A CA 1
ATOM 746 C C . GLU A 1 89 ? -6.154 8.293 16.300 1.00 90.88 89 GLU A C 1
ATOM 748 O O . GLU A 1 89 ? -5.205 8.488 17.056 1.00 90.88 89 GLU A O 1
ATOM 753 N N . GLY A 1 90 ? -6.517 9.199 15.384 1.00 93.44 90 GLY A N 1
ATOM 754 C CA . GLY A 1 90 ? -5.817 10.455 15.123 1.00 93.44 90 GLY A CA 1
ATOM 755 C C . GLY A 1 90 ? -5.155 10.510 13.746 1.00 93.44 90 GLY A C 1
ATOM 756 O O . GLY A 1 90 ? -5.370 9.652 12.884 1.00 93.44 90 GLY A O 1
ATOM 757 N N . ALA A 1 91 ? -4.370 11.563 13.521 1.00 95.69 91 ALA A N 1
ATOM 758 C CA . ALA A 1 91 ? -3.660 11.760 12.265 1.00 95.69 91 ALA A CA 1
ATOM 759 C C . ALA A 1 91 ? -2.495 10.765 12.126 1.00 95.69 91 ALA A C 1
ATOM 761 O O . ALA A 1 91 ? -1.703 10.594 13.054 1.00 95.69 91 ALA A O 1
ATOM 762 N N . LYS A 1 92 ? -2.368 10.132 10.958 1.00 96.00 92 LYS A N 1
ATOM 763 C CA . LYS A 1 92 ? -1.323 9.142 10.658 1.00 96.00 92 LYS A CA 1
ATOM 764 C C . LYS A 1 92 ? -0.528 9.542 9.421 1.00 96.00 92 LYS A C 1
ATOM 766 O O . LYS A 1 92 ? -1.109 9.986 8.432 1.00 96.00 92 LYS A O 1
ATOM 771 N N . LYS A 1 93 ? 0.797 9.362 9.469 1.00 96.56 93 LYS A N 1
ATOM 772 C CA . LYS A 1 93 ? 1.686 9.481 8.303 1.00 96.56 93 LYS A CA 1
ATOM 773 C C . LYS A 1 93 ? 1.738 8.134 7.585 1.00 96.56 93 LYS A C 1
ATOM 775 O O . LYS A 1 93 ? 2.195 7.151 8.159 1.00 96.56 93 LYS A O 1
ATOM 780 N N . VAL A 1 94 ? 1.322 8.114 6.326 1.00 97.06 94 VAL A N 1
ATOM 781 C CA . VAL A 1 94 ? 1.192 6.904 5.500 1.00 97.06 94 VAL A CA 1
ATOM 782 C C . VAL A 1 94 ? 1.664 7.163 4.069 1.00 97.06 94 VAL A C 1
ATOM 784 O O . VAL A 1 94 ? 1.929 8.310 3.717 1.00 97.06 94 VAL A O 1
ATOM 787 N N . TYR A 1 95 ? 1.733 6.124 3.240 1.00 97.56 95 TYR A N 1
ATOM 788 C CA . TYR A 1 95 ? 2.032 6.204 1.807 1.00 97.56 95 TYR A CA 1
ATOM 789 C C . TYR A 1 95 ? 0.864 5.667 0.979 1.00 97.56 95 TYR A C 1
ATOM 791 O O . TYR A 1 95 ? 0.272 4.644 1.326 1.00 97.56 95 TYR A O 1
ATOM 799 N N . ASP A 1 96 ? 0.525 6.375 -0.097 1.00 96.25 96 ASP A N 1
ATOM 800 C CA . ASP A 1 96 ? -0.663 6.136 -0.926 1.00 96.25 96 ASP A CA 1
ATOM 801 C C . ASP A 1 96 ? -0.404 5.139 -2.063 1.00 96.25 96 ASP A C 1
ATOM 803 O O . ASP A 1 96 ? -0.262 5.512 -3.227 1.00 96.25 96 ASP A O 1
ATOM 807 N N . PHE A 1 97 ? -0.340 3.855 -1.717 1.00 95.56 97 PHE A N 1
ATOM 808 C CA . PHE A 1 97 ? -0.218 2.780 -2.704 1.00 95.56 97 PHE A CA 1
ATOM 809 C C . PHE A 1 97 ? -1.529 2.564 -3.479 1.00 95.56 97 PHE A C 1
ATOM 811 O O . PHE A 1 97 ? -1.522 2.313 -4.684 1.00 95.56 97 PHE A O 1
ATOM 818 N N . GLY A 1 98 ? -2.679 2.737 -2.828 1.00 93.38 98 GLY A N 1
ATOM 819 C CA . GLY A 1 98 ? -3.986 2.540 -3.452 1.00 93.38 98 GLY A CA 1
ATOM 820 C C . GLY A 1 98 ? -4.283 3.465 -4.637 1.00 93.38 98 GLY A C 1
ATOM 821 O O . GLY A 1 98 ? -5.088 3.112 -5.501 1.00 93.38 98 GLY A O 1
ATOM 822 N N . SER A 1 99 ? -3.668 4.648 -4.714 1.00 92.00 99 SER A N 1
ATOM 823 C CA . SER A 1 99 ? -3.829 5.558 -5.862 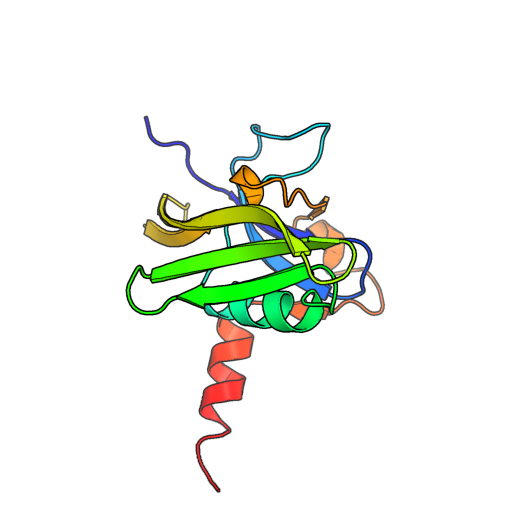1.00 92.00 99 SER A CA 1
ATOM 824 C C . SER A 1 99 ? -2.972 5.209 -7.071 1.00 92.00 99 SER A C 1
ATOM 826 O O . SER A 1 99 ? -3.305 5.649 -8.167 1.00 92.00 99 SER A O 1
ATOM 828 N N . ILE A 1 100 ? -1.944 4.379 -6.899 1.00 92.19 100 ILE A N 1
ATOM 829 C CA . ILE A 1 100 ? -1.082 3.900 -7.989 1.00 92.19 100 ILE A CA 1
ATOM 830 C C . ILE A 1 100 ? -1.459 2.487 -8.461 1.00 92.19 100 ILE A C 1
ATOM 832 O O . ILE A 1 100 ? -0.633 1.746 -8.979 1.00 92.19 100 ILE A O 1
ATOM 836 N N . GLY A 1 101 ? -2.714 2.082 -8.249 1.00 88.62 101 GLY A N 1
ATOM 837 C CA . GLY A 1 101 ? -3.247 0.813 -8.756 1.00 88.62 101 GLY A CA 1
ATOM 838 C C . GLY A 1 101 ? -2.949 -0.417 -7.896 1.00 88.62 101 GLY A C 1
ATOM 839 O O . GLY A 1 101 ? -3.322 -1.524 -8.276 1.00 88.62 101 GLY A O 1
ATOM 840 N N . TRP A 1 102 ? -2.344 -0.252 -6.719 1.00 90.62 102 TRP A N 1
ATOM 841 C CA . TRP A 1 102 ? -2.142 -1.355 -5.780 1.00 90.62 102 TRP A CA 1
ATOM 842 C C . TRP A 1 102 ? -3.403 -1.589 -4.960 1.00 90.62 102 TRP A C 1
ATOM 844 O O . TRP A 1 102 ? -3.541 -1.072 -3.855 1.00 90.62 102 TRP A O 1
ATOM 854 N N . THR A 1 103 ? -4.349 -2.335 -5.520 1.00 94.19 103 THR A N 1
ATOM 855 C CA . THR A 1 103 ? -5.672 -2.555 -4.920 1.00 94.19 103 THR A CA 1
ATOM 856 C C . THR A 1 103 ? -5.803 -3.969 -4.374 1.00 94.19 103 THR A C 1
ATOM 858 O O . THR A 1 103 ? -5.494 -4.919 -5.090 1.00 94.19 103 THR A O 1
ATOM 861 N N . TRP A 1 104 ? -6.164 -4.112 -3.100 1.00 94.88 104 TRP A N 1
ATOM 862 C CA . TRP A 1 104 ? -6.020 -5.363 -2.340 1.00 94.88 104 TRP A CA 1
ATOM 863 C C . TRP A 1 104 ? -7.369 -5.801 -1.750 1.00 94.88 104 TRP A C 1
ATOM 865 O O . TRP A 1 104 ? -8.298 -4.991 -1.646 1.00 94.88 104 TRP A O 1
ATOM 875 N N . ASP A 1 105 ? -7.472 -7.065 -1.337 1.00 95.75 105 ASP A N 1
ATOM 876 C CA . ASP A 1 105 ? -8.581 -7.507 -0.489 1.00 95.75 105 ASP A CA 1
ATOM 877 C C . ASP A 1 105 ? -8.383 -6.947 0.921 1.00 95.75 105 ASP A C 1
ATOM 879 O O . ASP A 1 105 ? -7.266 -6.961 1.440 1.00 95.75 105 ASP A O 1
ATOM 883 N N . ASP A 1 106 ? -9.453 -6.462 1.545 1.00 96.06 106 ASP A N 1
ATOM 884 C CA . ASP A 1 106 ? -9.449 -5.937 2.908 1.00 96.06 106 ASP A CA 1
ATOM 885 C C . ASP A 1 106 ? -10.321 -6.776 3.836 1.00 96.06 106 ASP A C 1
ATOM 887 O O . ASP A 1 106 ? -11.381 -7.274 3.458 1.00 96.06 106 ASP A O 1
ATOM 891 N N . TYR A 1 107 ? -9.866 -6.902 5.077 1.00 95.75 107 TYR A N 1
ATOM 892 C CA . TYR A 1 107 ? -10.544 -7.662 6.110 1.00 95.75 107 TYR A CA 1
ATOM 893 C C . TYR A 1 107 ? -10.534 -6.910 7.436 1.00 95.75 107 TYR A C 1
ATOM 895 O O . TYR A 1 107 ? -9.591 -6.194 7.785 1.00 95.75 107 TYR A O 1
ATOM 903 N N . THR A 1 108 ? -11.570 -7.132 8.228 1.00 94.88 108 THR A N 1
ATOM 904 C CA . THR A 1 108 ? -11.589 -6.808 9.652 1.00 94.88 108 THR A CA 1
ATOM 905 C C . THR A 1 108 ? -10.802 -7.850 10.447 1.00 94.88 108 THR A C 1
ATOM 907 O O . THR A 1 108 ? -10.637 -8.994 10.019 1.00 94.88 108 THR A O 1
ATOM 910 N N . LEU A 1 109 ? -10.352 -7.486 11.655 1.00 92.38 109 LEU A N 1
ATOM 911 C CA . LEU A 1 109 ? -9.678 -8.437 12.547 1.00 92.38 109 LEU A CA 1
ATOM 912 C C . LEU A 1 109 ? -10.561 -9.658 12.849 1.00 92.38 109 LEU A C 1
ATOM 914 O O . LEU A 1 109 ? -10.067 -10.781 12.921 1.00 92.38 109 LEU A O 1
ATOM 918 N N . ASP A 1 110 ? -11.870 -9.445 13.000 1.00 92.75 110 ASP A N 1
ATOM 919 C CA . ASP A 1 110 ? -12.831 -10.501 13.316 1.00 92.75 110 ASP A CA 1
ATOM 920 C C . ASP A 1 110 ? -12.974 -11.541 12.196 1.00 92.75 110 ASP A C 1
ATOM 922 O O . ASP A 1 110 ? -13.168 -12.722 12.489 1.00 92.75 110 ASP A O 1
ATOM 926 N N . GLU A 1 111 ? -12.824 -11.135 10.933 1.00 92.19 111 GLU A N 1
ATOM 927 C CA . GLU A 1 111 ? -12.894 -12.029 9.767 1.00 92.19 111 GLU A CA 1
ATOM 928 C C . GLU A 1 111 ? -11.657 -12.916 9.605 1.00 92.19 111 GLU A C 1
ATOM 930 O O . GLU A 1 111 ? -11.735 -13.983 8.984 1.00 92.19 111 GLU A O 1
ATOM 935 N N . ILE A 1 112 ? -10.512 -12.482 10.137 1.00 92.62 112 ILE A N 1
ATOM 936 C CA . ILE A 1 112 ? -9.239 -13.187 9.960 1.00 92.62 112 ILE A CA 1
ATOM 937 C C . ILE A 1 112 ? -8.782 -13.911 11.221 1.00 92.62 112 ILE A C 1
ATOM 939 O O . ILE A 1 112 ? -8.179 -14.968 11.097 1.00 92.62 112 ILE A O 1
ATOM 943 N N . LYS A 1 113 ? -9.121 -13.446 12.430 1.00 86.69 113 LYS A N 1
ATOM 944 C CA . LYS A 1 113 ? -8.617 -14.024 13.696 1.00 86.69 113 LYS A CA 1
ATOM 945 C C . LYS A 1 113 ? -8.878 -15.525 13.881 1.00 86.69 113 LYS A C 1
ATOM 947 O O . LYS A 1 113 ? -8.170 -16.166 14.646 1.00 86.69 113 LYS A O 1
ATOM 952 N N . ASN A 1 114 ? -9.889 -16.070 13.201 1.00 84.62 114 ASN A N 1
ATOM 953 C CA . ASN A 1 114 ? -10.269 -17.484 13.272 1.00 84.62 114 ASN A CA 1
ATOM 954 C C . ASN A 1 114 ? -9.740 -18.321 12.092 1.00 84.62 114 ASN A C 1
ATOM 956 O O . ASN A 1 114 ? -10.054 -19.506 12.003 1.00 84.62 114 ASN A O 1
ATOM 960 N N . ARG A 1 115 ? -8.995 -17.722 11.157 1.00 85.75 115 ARG A N 1
ATOM 961 C CA . ARG A 1 115 ? -8.394 -18.439 10.028 1.00 85.75 115 ARG A CA 1
ATOM 962 C C . ARG A 1 115 ? -7.129 -19.152 10.494 1.00 85.75 115 ARG A C 1
ATOM 964 O O . ARG A 1 115 ? -6.320 -18.588 11.228 1.00 85.75 115 ARG A O 1
ATOM 971 N N . GLU A 1 116 ? -6.941 -20.384 10.042 1.00 81.88 116 GLU A N 1
ATOM 972 C CA . GLU A 1 116 ? -5.701 -21.121 10.287 1.00 81.88 116 GLU A CA 1
ATOM 973 C C . GLU A 1 116 ? -4.559 -20.561 9.420 1.00 81.88 116 GLU A C 1
ATOM 975 O O . GLU A 1 116 ? -4.785 -20.096 8.304 1.00 81.88 116 GLU A O 1
ATOM 980 N N . ASN A 1 117 ? -3.322 -20.627 9.928 1.00 81.25 117 ASN A N 1
ATOM 981 C CA . ASN A 1 117 ? -2.089 -20.276 9.205 1.00 81.25 117 ASN A CA 1
ATOM 982 C C . ASN A 1 117 ? -1.999 -18.836 8.666 1.00 81.25 117 ASN A C 1
ATOM 984 O O . ASN A 1 117 ? -1.367 -18.598 7.636 1.00 81.25 117 ASN A O 1
ATOM 988 N N . ILE A 1 118 ? -2.590 -17.863 9.361 1.00 86.56 118 ILE A N 1
ATOM 989 C CA . ILE A 1 118 ? -2.434 -16.449 9.000 1.00 86.56 118 ILE A CA 1
ATOM 990 C C . ILE A 1 118 ? -1.276 -15.779 9.741 1.00 86.56 118 ILE A C 1
ATOM 992 O O . ILE A 1 118 ? -1.000 -16.072 10.907 1.00 86.56 118 ILE A O 1
ATOM 996 N N . HIS A 1 119 ? -0.637 -14.817 9.080 1.00 89.12 119 HIS A N 1
ATOM 997 C CA . HIS A 1 119 ? 0.368 -13.951 9.680 1.00 89.12 119 HIS A CA 1
ATOM 998 C C . HIS A 1 119 ? -0.099 -12.492 9.655 1.00 89.12 119 HIS A C 1
ATOM 1000 O O . HIS A 1 119 ? -0.045 -11.828 8.624 1.00 89.12 119 HIS A O 1
ATOM 1006 N N . ILE A 1 120 ? -0.582 -11.995 10.798 1.00 91.31 120 ILE A N 1
ATOM 1007 C CA . ILE A 1 120 ? -1.013 -10.597 10.938 1.00 91.31 120 ILE A CA 1
ATOM 1008 C C . ILE A 1 120 ? 0.195 -9.722 11.267 1.00 91.31 120 ILE A C 1
ATOM 1010 O O . ILE A 1 120 ? 0.786 -9.858 12.349 1.00 91.31 120 ILE A O 1
ATOM 1014 N N . ILE A 1 121 ? 0.490 -8.798 10.359 1.00 90.69 121 ILE A N 1
ATOM 1015 C CA . ILE A 1 121 ? 1.591 -7.844 10.427 1.00 90.69 121 ILE A CA 1
ATOM 1016 C C . ILE A 1 121 ? 1.023 -6.490 10.852 1.00 90.69 121 ILE A C 1
ATOM 1018 O O . ILE A 1 121 ? 0.247 -5.873 10.124 1.00 90.69 121 ILE A O 1
ATOM 1022 N N . THR A 1 122 ? 1.420 -6.032 12.036 1.00 91.12 122 THR A N 1
ATOM 1023 C CA . THR A 1 122 ? 1.025 -4.733 12.597 1.00 91.12 122 THR A CA 1
ATOM 1024 C C . THR A 1 122 ? 2.267 -3.903 12.916 1.00 91.12 122 THR A C 1
ATOM 1026 O O . THR A 1 122 ? 3.310 -4.495 13.208 1.00 91.12 122 THR A O 1
ATOM 1029 N N . PRO A 1 123 ? 2.185 -2.559 12.909 1.00 85.75 123 PRO A N 1
ATOM 1030 C CA . PRO A 1 123 ? 3.318 -1.704 13.260 1.00 85.75 123 PRO A CA 1
ATOM 1031 C C . PRO A 1 123 ? 3.945 -2.055 14.618 1.00 85.75 123 PRO A C 1
ATOM 1033 O O . PRO A 1 123 ? 5.163 -2.183 14.713 1.00 85.75 123 PRO A O 1
ATOM 1036 N N . ASP A 1 124 ? 3.120 -2.304 15.640 1.00 81.25 124 ASP A N 1
ATOM 1037 C CA . ASP A 1 124 ? 3.582 -2.578 17.009 1.00 81.25 124 ASP A CA 1
ATOM 1038 C C . ASP A 1 124 ? 4.480 -3.824 17.094 1.00 81.25 124 ASP A C 1
ATOM 1040 O O . ASP A 1 124 ? 5.547 -3.791 17.705 1.00 81.25 124 ASP A O 1
ATOM 1044 N N . LYS A 1 125 ? 4.109 -4.909 16.398 1.00 75.69 125 LYS A N 1
ATOM 1045 C CA . LYS A 1 125 ? 4.892 -6.159 16.374 1.00 75.69 125 LYS A CA 1
ATOM 1046 C C . LYS A 1 125 ? 6.248 -6.010 15.683 1.00 75.69 125 LYS A C 1
ATOM 1048 O O . LYS A 1 125 ? 7.144 -6.822 15.909 1.00 75.69 125 LYS A O 1
ATOM 1053 N N . LEU A 1 126 ? 6.381 -5.031 14.793 1.00 74.94 126 LEU A N 1
ATOM 1054 C CA . LEU A 1 126 ? 7.614 -4.781 14.047 1.00 74.94 126 LEU A CA 1
ATOM 1055 C C . LEU A 1 126 ? 8.581 -3.935 14.860 1.00 74.94 126 LEU A C 1
ATOM 1057 O O . LEU A 1 126 ? 9.759 -4.270 14.948 1.00 74.94 126 LEU A O 1
ATOM 1061 N N . ILE A 1 127 ? 8.061 -2.909 15.531 1.00 64.25 127 ILE A N 1
ATOM 1062 C CA . ILE A 1 127 ? 8.848 -2.047 16.414 1.00 64.25 127 ILE A CA 1
ATOM 1063 C C . ILE A 1 127 ? 9.453 -2.866 17.566 1.00 64.25 127 ILE A C 1
ATOM 1065 O O . ILE A 1 127 ? 10.615 -2.662 17.921 1.00 64.25 127 ILE A O 1
ATOM 1069 N N . GLU A 1 128 ? 8.715 -3.837 18.113 1.00 59.66 128 GLU A N 1
ATOM 1070 C CA . GLU A 1 128 ? 9.240 -4.755 19.134 1.00 59.66 128 GLU A CA 1
ATOM 1071 C C . GLU A 1 128 ? 10.380 -5.643 18.608 1.00 59.66 128 GLU A C 1
ATOM 1073 O O . GLU A 1 128 ? 11.369 -5.840 19.312 1.00 59.66 128 GLU A O 1
ATOM 1078 N N . LYS A 1 129 ? 10.297 -6.144 17.367 1.00 56.81 129 LYS A N 1
ATOM 1079 C CA . LYS A 1 129 ? 11.364 -6.966 16.765 1.00 56.81 129 LYS A CA 1
ATOM 1080 C C . LYS A 1 129 ? 12.641 -6.173 16.490 1.00 56.81 129 LYS A C 1
ATOM 1082 O O . LYS A 1 129 ? 13.727 -6.682 16.762 1.00 56.81 129 LYS A O 1
ATOM 1087 N N . ASP A 1 130 ? 12.525 -4.943 15.999 1.00 51.72 130 ASP A N 1
ATOM 1088 C CA . ASP A 1 130 ? 13.692 -4.093 15.725 1.00 51.72 130 ASP A CA 1
ATOM 1089 C C . ASP A 1 130 ? 14.363 -3.603 17.014 1.00 51.72 130 ASP A C 1
ATOM 1091 O O . ASP A 1 130 ? 15.580 -3.439 17.061 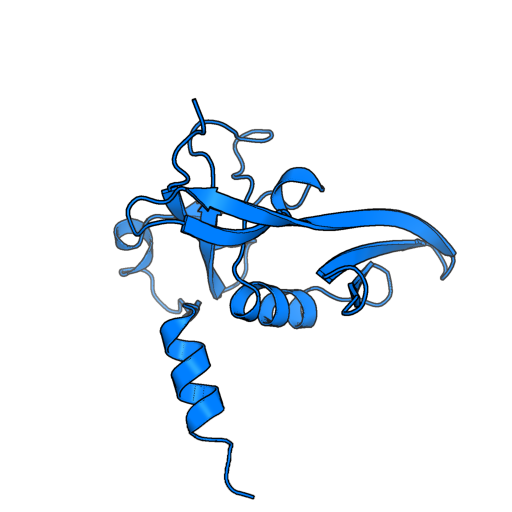1.00 51.72 130 ASP A O 1
ATOM 1095 N N . SER A 1 131 ? 13.593 -3.463 18.097 1.00 52.34 131 SER A N 1
ATOM 1096 C CA . SER A 1 131 ? 14.117 -3.108 19.423 1.00 52.34 131 SER A CA 1
ATOM 1097 C C . SER A 1 131 ? 14.931 -4.236 20.077 1.00 52.34 131 SER A C 1
ATOM 1099 O O . SER A 1 131 ? 15.724 -3.969 20.976 1.00 52.34 131 SER A O 1
ATOM 1101 N N . ILE A 1 132 ? 14.760 -5.487 19.631 1.00 50.12 132 ILE A N 1
ATOM 1102 C CA . ILE A 1 132 ? 15.514 -6.660 20.116 1.00 50.12 132 ILE A CA 1
ATOM 1103 C C . ILE A 1 132 ? 16.816 -6.869 19.314 1.00 50.12 132 ILE A C 1
ATOM 1105 O O . ILE A 1 132 ? 17.738 -7.511 19.806 1.00 50.12 132 ILE A O 1
ATOM 1109 N N . ASN A 1 133 ? 16.941 -6.291 18.114 1.00 44.03 133 ASN A N 1
ATOM 1110 C CA . ASN A 1 133 ? 18.095 -6.466 17.217 1.00 44.03 133 ASN A CA 1
ATOM 1111 C C . ASN A 1 133 ? 19.199 -5.394 17.365 1.00 44.03 133 ASN A C 1
ATOM 1113 O O . ASN A 1 133 ? 20.007 -5.220 16.455 1.00 44.03 133 ASN A O 1
ATOM 1117 N N . LEU A 1 134 ? 19.260 -4.674 18.492 1.00 43.31 134 LEU A N 1
ATOM 1118 C CA . LEU A 1 134 ? 20.297 -3.655 18.740 1.00 43.31 134 LEU A CA 1
ATOM 1119 C C . LEU A 1 134 ? 21.570 -4.160 19.438 1.00 43.31 134 LEU A C 1
ATOM 1121 O O . LEU A 1 134 ? 22.460 -3.353 19.688 1.00 43.31 134 LEU A O 1
ATOM 1125 N N . ASP A 1 135 ? 21.711 -5.463 19.673 1.00 38.91 135 ASP A N 1
ATOM 1126 C CA . ASP A 1 135 ? 22.969 -6.055 20.131 1.00 38.91 135 ASP A CA 1
ATOM 1127 C C . ASP A 1 135 ? 23.453 -7.094 19.113 1.00 38.91 135 ASP A C 1
ATOM 1129 O O . ASP A 1 135 ? 22.884 -8.179 19.060 1.00 38.91 135 ASP A O 1
ATOM 1133 N N . TYR A 1 136 ? 24.462 -6.745 18.299 1.00 35.44 136 TYR A N 1
ATOM 1134 C CA . TYR A 1 136 ? 25.634 -7.576 17.948 1.00 35.44 136 TYR A CA 1
ATOM 1135 C C . TYR A 1 136 ? 26.655 -6.796 17.106 1.00 35.44 136 TYR A C 1
ATOM 1137 O O . TYR A 1 136 ? 26.287 -6.274 16.030 1.00 35.44 136 TYR A O 1
#

Radius of gyration: 15.55 Å; chains: 1; bounding box: 42×38×41 Å

pLDDT: mean 89.05, std 12.83, range [35.44, 97.56]